Protein AF-A0A8T1K230-F1 (afdb_monomer)

Structure (mmCIF, N/CA/C/O backbone):
data_AF-A0A8T1K230-F1
#
_entry.id   AF-A0A8T1K230-F1
#
loop_
_atom_site.group_PDB
_atom_site.id
_atom_site.type_symbol
_atom_site.label_atom_id
_atom_site.label_alt_id
_atom_site.label_comp_id
_atom_site.label_asym_id
_atom_site.label_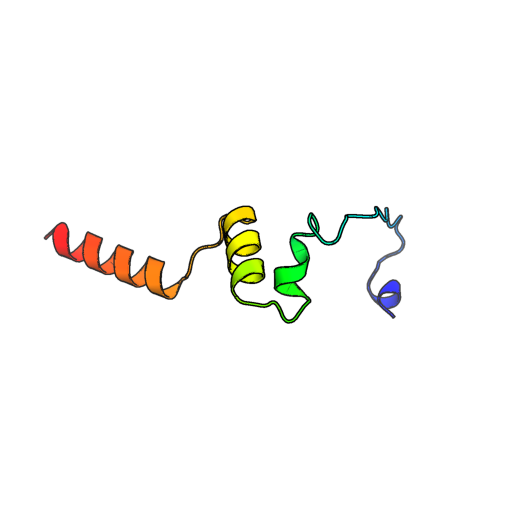entity_id
_atom_site.label_seq_id
_atom_site.pdbx_PDB_ins_code
_atom_site.Cartn_x
_atom_site.Cartn_y
_atom_site.Cartn_z
_atom_site.occupancy
_atom_site.B_iso_or_equiv
_atom_site.auth_seq_id
_atom_site.auth_comp_id
_atom_site.auth_asym_id
_atom_site.auth_atom_id
_atom_site.pdbx_PDB_model_num
ATOM 1 N N . MET A 1 1 ? 23.058 -7.516 -7.110 1.00 57.75 1 MET A N 1
ATOM 2 C CA . MET A 1 1 ? 21.998 -6.669 -7.742 1.00 57.75 1 MET A CA 1
ATOM 3 C C . MET A 1 1 ? 20.718 -7.506 -7.844 1.00 57.75 1 MET A C 1
ATOM 5 O O . MET A 1 1 ? 20.860 -8.716 -7.828 1.00 57.75 1 MET A O 1
ATOM 9 N N . ILE A 1 2 ? 19.493 -6.949 -7.931 1.00 65.12 2 ILE A N 1
ATOM 10 C CA . ILE A 1 2 ? 18.244 -7.767 -8.038 1.00 65.12 2 ILE A CA 1
ATOM 11 C C . ILE A 1 2 ? 18.360 -8.860 -9.119 1.00 65.12 2 ILE A C 1
ATOM 13 O O . ILE A 1 2 ? 17.846 -9.955 -8.937 1.00 65.12 2 ILE A O 1
ATOM 17 N N . ALA A 1 3 ? 19.117 -8.580 -10.183 1.00 63.38 3 ALA A N 1
ATOM 18 C CA . ALA A 1 3 ? 19.446 -9.507 -11.262 1.00 63.38 3 ALA A CA 1
ATOM 19 C C . ALA A 1 3 ? 20.054 -10.859 -10.824 1.00 63.38 3 ALA A C 1
ATOM 21 O O . ALA A 1 3 ? 19.936 -11.819 -11.565 1.00 63.38 3 ALA A O 1
ATOM 22 N N . GLU A 1 4 ? 20.679 -10.963 -9.646 1.00 70.00 4 GLU A N 1
ATOM 23 C CA . GLU A 1 4 ? 21.247 -12.224 -9.126 1.00 70.00 4 GLU A CA 1
ATOM 24 C C . GLU A 1 4 ? 20.189 -13.167 -8.522 1.00 70.00 4 GLU A C 1
ATOM 26 O O . GLU A 1 4 ? 20.492 -14.323 -8.245 1.00 70.00 4 GLU A O 1
ATOM 31 N N . PHE A 1 5 ? 18.962 -12.680 -8.301 1.00 66.06 5 PHE A N 1
ATOM 32 C CA . PHE A 1 5 ? 17.845 -13.432 -7.708 1.00 66.06 5 PHE A CA 1
ATOM 33 C C . PHE A 1 5 ? 16.716 -13.719 -8.707 1.00 66.06 5 PHE A C 1
ATOM 35 O O . PHE A 1 5 ? 15.637 -14.158 -8.310 1.00 66.06 5 PHE A O 1
ATOM 42 N N . VAL A 1 6 ? 16.932 -13.421 -9.987 1.00 67.94 6 VAL A N 1
ATOM 43 C CA . VAL A 1 6 ? 15.979 -13.699 -11.060 1.00 67.94 6 VAL A CA 1
ATOM 44 C C . VAL A 1 6 ? 16.554 -14.857 -11.868 1.00 67.94 6 VAL A C 1
ATOM 46 O O . VAL A 1 6 ? 17.601 -14.697 -12.489 1.00 67.94 6 VAL A O 1
ATOM 49 N N . ASP A 1 7 ? 15.898 -16.021 -11.826 1.00 69.44 7 ASP A N 1
ATOM 50 C CA . ASP A 1 7 ? 16.204 -17.129 -12.741 1.00 69.44 7 ASP A CA 1
ATOM 51 C C . ASP A 1 7 ? 16.075 -16.647 -14.195 1.00 69.44 7 ASP A C 1
ATOM 53 O O . ASP A 1 7 ? 15.269 -15.755 -14.473 1.00 69.44 7 ASP A O 1
ATOM 57 N N . ASP A 1 8 ? 16.841 -17.236 -15.121 1.00 63.94 8 ASP A N 1
ATOM 58 C CA . ASP A 1 8 ? 16.793 -16.906 -16.553 1.00 63.94 8 ASP A CA 1
ATOM 59 C C . ASP A 1 8 ? 15.333 -16.837 -17.048 1.00 63.94 8 ASP A C 1
ATOM 61 O O . ASP A 1 8 ? 14.629 -17.842 -17.168 1.00 63.94 8 ASP A O 1
ATOM 65 N N . GLY A 1 9 ? 14.855 -15.616 -17.298 1.00 67.69 9 GLY A N 1
ATOM 66 C CA . GLY A 1 9 ? 13.447 -15.325 -17.537 1.00 67.69 9 GLY A CA 1
ATOM 67 C C . GLY A 1 9 ? 13.226 -13.885 -17.999 1.00 67.69 9 GLY A C 1
ATOM 68 O O . GLY A 1 9 ? 14.052 -12.997 -17.789 1.00 67.69 9 GLY A O 1
ATOM 69 N N . VAL A 1 10 ? 12.100 -13.639 -18.673 1.00 73.31 10 VAL A N 1
ATOM 70 C CA . VAL A 1 10 ? 11.745 -12.303 -19.171 1.00 73.31 10 VAL A CA 1
ATOM 71 C C . VAL A 1 10 ? 11.131 -11.487 -18.035 1.00 73.31 10 VAL A C 1
ATOM 73 O O . VAL A 1 10 ? 10.031 -11.788 -17.574 1.00 73.31 10 VAL A O 1
ATOM 76 N N . VAL A 1 11 ? 11.820 -10.429 -17.606 1.00 73.50 11 VAL A N 1
ATOM 77 C CA . VAL A 1 11 ? 11.269 -9.445 -16.663 1.00 73.50 11 VAL A CA 1
ATOM 78 C C . VAL A 1 11 ? 10.492 -8.388 -17.447 1.00 73.50 11 VAL A C 1
ATOM 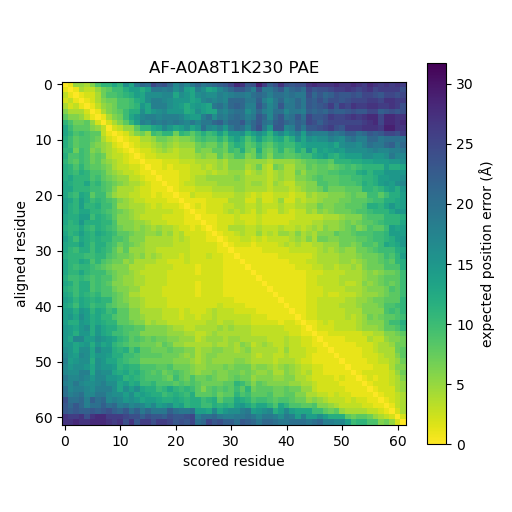80 O O . VAL A 1 11 ? 11.083 -7.557 -18.135 1.00 73.50 11 VAL A O 1
ATOM 83 N N . ASP A 1 12 ? 9.164 -8.404 -17.336 1.00 76.75 12 ASP A N 1
ATOM 84 C CA . ASP A 1 12 ? 8.301 -7.341 -17.863 1.00 76.75 12 ASP A CA 1
ATOM 85 C C . ASP A 1 12 ? 8.228 -6.187 -16.850 1.00 76.75 12 ASP A C 1
ATOM 87 O O . ASP A 1 12 ? 7.633 -6.311 -15.776 1.00 76.75 12 ASP A O 1
ATOM 91 N N . VAL A 1 13 ? 8.871 -5.063 -17.175 1.00 81.88 13 VAL A N 1
ATOM 92 C CA . VAL A 1 13 ? 8.906 -3.866 -16.325 1.00 81.88 13 VAL A CA 1
ATOM 93 C C . VAL A 1 13 ? 7.910 -2.842 -16.851 1.00 81.88 13 VAL A C 1
ATOM 95 O O . VAL A 1 13 ? 8.060 -2.318 -17.954 1.00 81.88 13 VAL A O 1
ATOM 98 N N . LYS A 1 14 ? 6.926 -2.488 -16.022 1.00 85.62 14 LYS A N 1
ATOM 99 C CA . LYS A 1 14 ? 5.946 -1.438 -16.325 1.00 85.62 14 LYS A CA 1
ATOM 100 C C . LYS A 1 14 ? 6.107 -0.277 -15.365 1.00 85.62 14 LYS A C 1
ATOM 102 O O . LYS A 1 14 ? 6.229 -0.466 -14.157 1.00 85.62 14 LYS A O 1
ATOM 107 N N . TYR A 1 15 ? 6.075 0.934 -15.910 1.00 89.81 15 TYR A N 1
ATOM 108 C CA . TYR A 1 15 ? 5.981 2.129 -15.088 1.00 89.81 15 TYR A CA 1
ATOM 109 C C . TYR A 1 15 ? 4.610 2.174 -14.408 1.00 89.81 15 TYR A C 1
ATOM 111 O O . TYR A 1 15 ? 3.578 2.079 -15.070 1.00 89.81 15 TYR A O 1
ATOM 119 N N . VAL A 1 16 ? 4.617 2.356 -13.090 1.00 88.88 16 VAL A N 1
ATOM 120 C CA . VAL A 1 16 ? 3.427 2.649 -12.290 1.00 88.88 16 VAL A CA 1
ATOM 121 C C . VAL A 1 16 ? 3.673 3.984 -11.604 1.00 88.88 16 VAL A C 1
ATOM 123 O O . VAL A 1 16 ? 4.727 4.190 -10.997 1.00 88.88 16 VAL A O 1
ATOM 126 N N . SER A 1 17 ? 2.718 4.908 -11.713 1.00 89.62 17 SER A N 1
ATOM 127 C CA . SER A 1 17 ? 2.843 6.222 -11.083 1.00 89.62 17 SER A CA 1
ATOM 128 C C . SER A 1 17 ? 2.959 6.084 -9.562 1.00 89.62 17 SER A C 1
ATOM 130 O O . SER A 1 17 ? 2.371 5.183 -8.964 1.00 89.62 17 SER A O 1
ATOM 132 N N . THR A 1 18 ? 3.670 6.999 -8.894 1.00 80.25 18 THR A N 1
ATOM 133 C CA . THR A 1 18 ? 3.800 6.974 -7.423 1.00 80.25 18 THR A CA 1
ATOM 134 C C . THR A 1 18 ? 2.441 6.928 -6.736 1.00 80.25 18 THR A C 1
ATOM 136 O O . THR A 1 18 ? 2.291 6.262 -5.719 1.00 80.25 18 THR A O 1
ATOM 139 N N . THR A 1 19 ? 1.439 7.612 -7.296 1.00 83.12 19 THR A N 1
ATOM 140 C CA . THR A 1 19 ? 0.068 7.648 -6.779 1.00 83.12 19 THR A CA 1
ATOM 141 C C . THR A 1 19 ? -0.640 6.301 -6.853 1.00 83.12 19 THR A C 1
ATOM 143 O O . THR A 1 19 ? -1.466 6.023 -5.981 1.00 83.12 19 THR A O 1
ATOM 146 N N . GLU A 1 20 ? -0.261 5.452 -7.803 1.00 85.94 20 GLU A N 1
ATOM 147 C CA . GLU A 1 20 ? -0.870 4.148 -8.074 1.00 85.94 20 GLU A CA 1
ATOM 148 C C . GLU A 1 20 ? -0.002 2.969 -7.621 1.00 85.94 20 GLU A C 1
ATOM 150 O O . GLU A 1 20 ? -0.494 1.846 -7.564 1.00 85.94 20 GLU A O 1
ATOM 155 N N . ASN 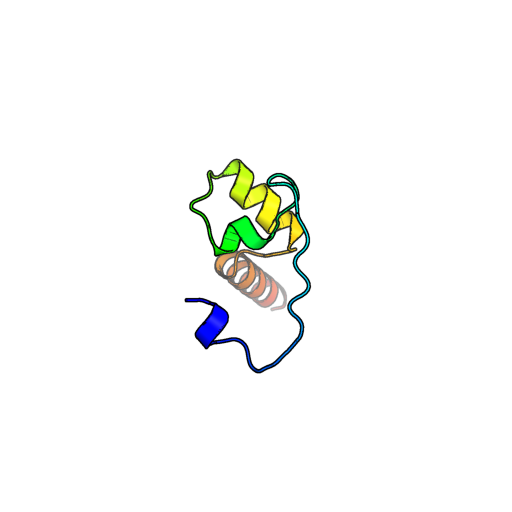A 1 21 ? 1.265 3.198 -7.261 1.00 90.06 21 ASN A N 1
ATOM 156 C CA . ASN A 1 21 ? 2.151 2.134 -6.810 1.00 90.06 21 ASN A CA 1
ATOM 157 C C . ASN A 1 21 ? 1.785 1.685 -5.394 1.00 90.06 21 ASN A C 1
ATOM 159 O O . ASN A 1 21 ? 2.185 2.285 -4.395 1.00 90.06 21 ASN A O 1
ATOM 163 N N . VAL A 1 22 ? 1.015 0.606 -5.314 1.00 90.81 22 VAL A N 1
ATOM 164 C CA . VAL A 1 22 ? 0.516 0.087 -4.042 1.00 90.81 22 VAL A CA 1
ATOM 165 C C . VAL A 1 22 ? 1.619 -0.589 -3.216 1.00 90.81 22 VAL A C 1
ATOM 167 O O . VAL A 1 22 ? 1.567 -0.556 -1.988 1.00 90.81 22 VAL A O 1
ATOM 170 N N . ALA A 1 23 ? 2.669 -1.105 -3.864 1.00 88.12 23 ALA A N 1
ATOM 171 C CA . ALA A 1 23 ? 3.810 -1.741 -3.197 1.00 88.12 23 ALA A CA 1
ATOM 172 C C . ALA A 1 23 ? 4.681 -0.756 -2.395 1.00 88.12 23 ALA A C 1
ATOM 174 O O . ALA A 1 23 ? 5.519 -1.179 -1.594 1.00 88.12 23 ALA A O 1
ATOM 175 N N . ASP A 1 24 ? 4.467 0.554 -2.558 1.00 91.19 24 ASP A N 1
ATOM 176 C CA . ASP A 1 24 ? 5.150 1.589 -1.778 1.00 91.19 24 ASP A CA 1
ATOM 177 C C . ASP A 1 24 ? 4.990 1.368 -0.263 1.00 91.19 24 ASP A C 1
ATOM 179 O O . ASP A 1 24 ? 5.918 1.651 0.490 1.00 91.19 24 ASP A O 1
ATOM 183 N N . ILE A 1 25 ? 3.858 0.810 0.190 1.00 91.94 25 ILE A N 1
ATOM 184 C CA . ILE A 1 25 ? 3.621 0.516 1.615 1.00 91.94 25 ILE A CA 1
ATOM 185 C C . ILE A 1 25 ? 4.593 -0.514 2.198 1.00 91.94 25 ILE A C 1
ATOM 187 O O . ILE A 1 25 ? 4.846 -0.493 3.398 1.00 91.94 25 ILE A O 1
ATOM 191 N N . LEU A 1 26 ? 5.158 -1.385 1.360 1.00 89.44 26 LEU A N 1
ATOM 192 C CA . LEU A 1 26 ? 6.074 -2.450 1.775 1.00 89.44 26 LEU A CA 1
ATOM 193 C C . LEU A 1 26 ? 7.551 -2.064 1.618 1.00 89.44 26 LEU A C 1
ATOM 195 O O . LEU A 1 26 ? 8.424 -2.791 2.079 1.00 89.44 26 LEU A O 1
ATOM 199 N N . THR A 1 27 ? 7.844 -0.955 0.934 1.00 88.19 27 THR A N 1
ATOM 200 C CA . THR A 1 27 ? 9.205 -0.628 0.472 1.00 88.19 27 THR A CA 1
ATOM 201 C C . THR A 1 27 ? 9.676 0.771 0.855 1.00 88.19 27 THR A C 1
ATOM 203 O O . THR A 1 27 ? 10.871 1.051 0.773 1.00 88.19 27 THR A O 1
ATOM 206 N N . LYS A 1 28 ? 8.771 1.662 1.283 1.00 89.19 28 LYS A N 1
ATOM 207 C CA . LYS A 1 28 ? 9.083 3.056 1.618 1.00 89.19 28 LYS A CA 1
ATOM 208 C C . LYS A 1 28 ? 8.614 3.425 3.018 1.00 89.19 28 LYS A C 1
ATOM 210 O O . LYS A 1 28 ? 7.601 2.937 3.511 1.00 89.19 28 LYS A O 1
ATOM 215 N N . THR A 1 29 ? 9.298 4.397 3.610 1.00 90.62 29 THR A N 1
ATOM 216 C CA . THR A 1 29 ? 8.809 5.096 4.800 1.00 90.62 29 THR A CA 1
ATOM 217 C C . THR A 1 29 ? 7.687 6.045 4.387 1.00 90.62 29 THR A C 1
ATOM 219 O O . THR A 1 29 ? 7.931 7.060 3.733 1.00 90.62 29 THR A O 1
ATOM 222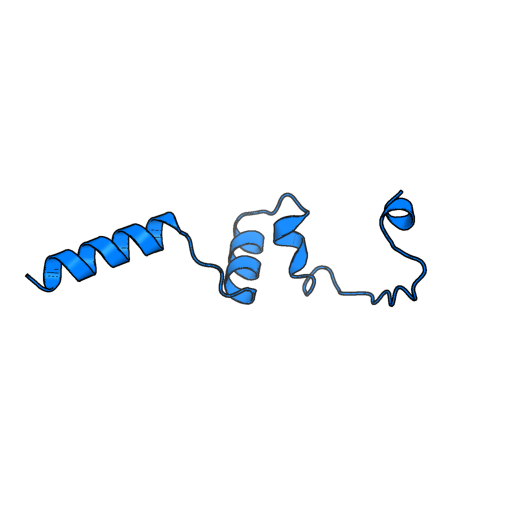 N N . LEU A 1 30 ? 6.446 5.704 4.730 1.00 90.81 30 LEU A N 1
ATOM 223 C CA . LEU A 1 30 ? 5.266 6.480 4.355 1.00 90.81 30 LEU A CA 1
ATOM 224 C C . LEU A 1 30 ? 4.770 7.360 5.499 1.00 90.81 30 LEU A C 1
ATOM 226 O O . LEU A 1 30 ? 4.761 6.958 6.659 1.00 90.81 30 LEU A O 1
ATOM 230 N N . GLY A 1 31 ? 4.274 8.547 5.147 1.00 94.25 31 GLY A N 1
ATOM 231 C CA . GLY A 1 31 ? 3.488 9.356 6.073 1.00 94.25 31 GLY A CA 1
ATOM 232 C C . GLY A 1 31 ? 2.126 8.705 6.377 1.00 94.25 31 GLY A C 1
ATOM 233 O O . GLY A 1 31 ? 1.612 7.951 5.541 1.00 94.25 31 GLY A O 1
ATOM 234 N N . PRO A 1 32 ? 1.486 9.037 7.515 1.00 94.38 32 PRO A N 1
ATOM 235 C CA . PRO A 1 32 ? 0.267 8.365 7.982 1.00 94.38 32 PRO A CA 1
ATOM 236 C C . PRO A 1 32 ? -0.875 8.349 6.958 1.00 94.38 32 PRO A C 1
ATOM 238 O O . PRO A 1 32 ? -1.536 7.333 6.767 1.00 94.38 32 PRO A O 1
ATOM 241 N N . GLN A 1 33 ? -1.077 9.458 6.239 1.00 94.06 33 GLN A N 1
ATOM 242 C CA . GLN A 1 33 ? -2.148 9.577 5.241 1.00 94.06 33 GLN A CA 1
ATOM 243 C C . GLN A 1 33 ? -1.935 8.627 4.054 1.00 94.06 33 GLN A C 1
ATOM 245 O O . GLN A 1 33 ? -2.877 7.988 3.585 1.00 94.06 33 GLN A O 1
ATOM 250 N N . ARG A 1 34 ? -0.689 8.516 3.571 1.00 91.44 34 ARG A N 1
ATOM 251 C CA . ARG A 1 34 ? -0.343 7.645 2.440 1.00 91.44 34 ARG A CA 1
ATOM 252 C C . ARG A 1 34 ? -0.389 6.176 2.850 1.00 91.44 34 ARG A C 1
ATOM 254 O O . ARG A 1 34 ? -0.885 5.364 2.075 1.00 91.44 34 ARG A O 1
ATOM 261 N N . PHE A 1 35 ? 0.073 5.863 4.060 1.00 93.06 35 PHE A N 1
ATOM 262 C CA . PHE A 1 35 ? -0.031 4.525 4.636 1.00 93.06 35 PHE A CA 1
ATOM 263 C C . PHE A 1 35 ? -1.493 4.065 4.705 1.00 93.06 35 PHE A C 1
ATOM 265 O O . PHE A 1 35 ? -1.828 3.030 4.139 1.00 93.06 35 PHE A O 1
ATOM 272 N N . GLU A 1 36 ? -2.388 4.867 5.292 1.00 93.12 36 GLU A N 1
ATOM 273 C CA . GLU A 1 36 ? -3.811 4.517 5.402 1.00 93.12 36 GLU A CA 1
ATOM 274 C C . GLU A 1 36 ? -4.501 4.372 4.042 1.00 93.12 36 GLU A C 1
ATOM 276 O O . GLU A 1 36 ? -5.293 3.450 3.837 1.00 93.12 36 GLU A O 1
ATOM 281 N N . TYR A 1 37 ? -4.181 5.246 3.085 1.00 93.19 37 TYR A N 1
ATOM 282 C CA . TYR A 1 37 ? -4.694 5.134 1.721 1.00 93.19 37 TYR A CA 1
ATOM 283 C C . TYR A 1 37 ? -4.317 3.792 1.073 1.00 93.19 37 TYR A C 1
ATOM 285 O O . TYR A 1 37 ? -5.183 3.101 0.531 1.00 93.19 37 TYR A O 1
ATOM 293 N N . LEU A 1 38 ? -3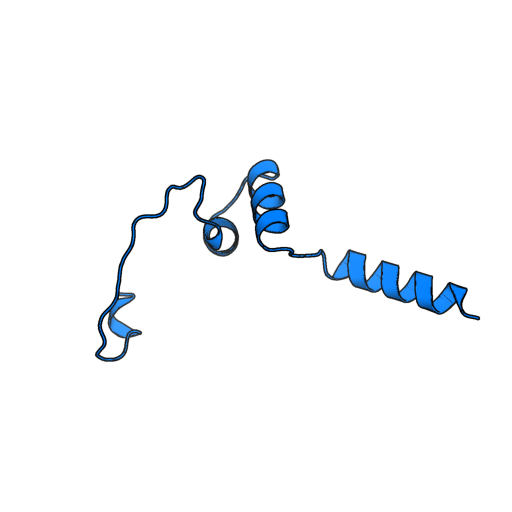.040 3.404 1.148 1.00 93.81 38 LEU A N 1
ATOM 294 C CA . LEU A 1 38 ? -2.550 2.160 0.551 1.00 93.81 38 LEU A CA 1
ATOM 295 C C . LEU A 1 38 ? -3.034 0.919 1.310 1.00 93.81 38 LEU A C 1
ATOM 297 O O . LEU A 1 38 ? -3.432 -0.057 0.676 1.00 93.81 38 LEU A O 1
ATOM 301 N N . ARG A 1 39 ? -3.101 0.982 2.645 1.00 92.75 39 ARG A N 1
ATOM 302 C CA . ARG A 1 39 ? -3.664 -0.078 3.491 1.00 92.75 39 ARG A CA 1
ATOM 303 C C . ARG A 1 39 ? -5.094 -0.417 3.065 1.00 92.75 39 ARG A C 1
ATOM 305 O O . ARG A 1 39 ? -5.420 -1.586 2.876 1.00 92.75 39 ARG A O 1
ATOM 312 N N . ARG A 1 40 ? -5.929 0.605 2.838 1.00 92.12 40 ARG A N 1
ATOM 313 C CA . ARG A 1 40 ? -7.307 0.435 2.343 1.00 92.12 40 ARG A CA 1
ATOM 314 C C . ARG A 1 40 ? -7.354 -0.147 0.933 1.00 92.12 40 ARG A C 1
ATOM 316 O O . ARG A 1 40 ? -8.183 -1.007 0.667 1.00 92.12 40 ARG A O 1
ATOM 323 N N . LYS A 1 41 ? -6.467 0.288 0.032 1.00 92.88 41 LYS A N 1
ATOM 324 C CA . LYS A 1 41 ? -6.389 -0.249 -1.340 1.00 92.88 41 LYS A CA 1
ATOM 325 C C . LYS A 1 41 ? -6.042 -1.738 -1.381 1.00 92.88 41 LYS A C 1
ATOM 327 O O . LYS A 1 41 ? -6.519 -2.429 -2.274 1.00 92.88 41 LYS A O 1
ATOM 332 N N . LEU A 1 42 ? -5.256 -2.219 -0.420 1.00 92.06 42 LEU A N 1
ATOM 333 C CA . LEU A 1 42 ? -4.899 -3.633 -0.284 1.00 92.06 42 LEU A CA 1
ATOM 334 C C . LEU A 1 42 ? -5.877 -4.442 0.573 1.00 92.06 42 LEU A C 1
ATOM 336 O O . LEU A 1 42 ? -5.640 -5.625 0.784 1.00 92.06 42 LEU A O 1
ATOM 340 N N . SER A 1 43 ? -6.954 -3.830 1.079 1.00 91.69 43 SER A N 1
ATOM 341 C CA . SER A 1 43 ? -7.864 -4.467 2.044 1.00 91.69 43 SER A CA 1
ATOM 342 C C . SER A 1 43 ? -7.126 -5.064 3.251 1.00 91.69 43 SER A C 1
ATOM 344 O O . SER A 1 43 ? -7.482 -6.121 3.758 1.00 91.69 43 SER A O 1
ATOM 346 N N . MET A 1 44 ? -6.058 -4.397 3.698 1.00 91.69 44 MET A N 1
ATOM 347 C CA . MET A 1 44 ? -5.270 -4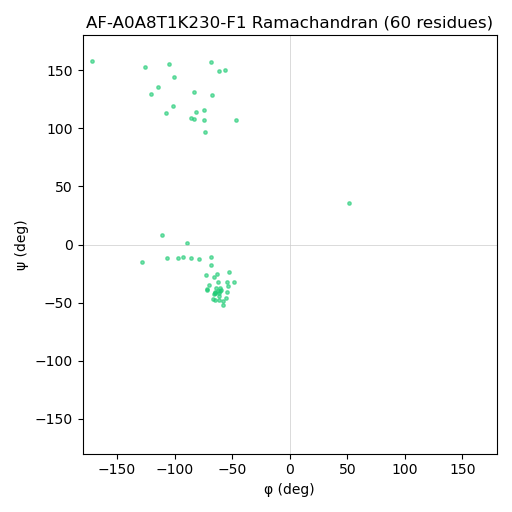.842 4.843 1.00 91.69 44 MET A CA 1
ATOM 348 C C . MET A 1 44 ? -5.914 -4.378 6.145 1.00 91.69 44 MET A C 1
ATOM 350 O O . MET A 1 44 ? -6.197 -3.190 6.328 1.00 91.69 44 MET A O 1
ATOM 354 N N . GLU A 1 45 ? -6.064 -5.296 7.090 1.00 90.25 45 GLU A N 1
ATOM 355 C CA . GLU A 1 45 ? -6.571 -5.003 8.426 1.00 90.25 45 GLU A CA 1
ATOM 356 C C . GLU A 1 45 ? -5.463 -5.005 9.475 1.00 90.25 45 GLU A C 1
ATOM 358 O O . GLU A 1 45 ? -4.406 -5.619 9.319 1.00 90.25 45 GLU A O 1
ATOM 363 N N . ASN A 1 46 ? -5.708 -4.278 10.564 1.00 90.00 46 ASN A N 1
ATOM 364 C CA . ASN A 1 46 ? -4.855 -4.358 11.734 1.00 90.00 46 ASN A CA 1
ATOM 365 C C . ASN A 1 46 ? -5.155 -5.677 12.455 1.00 90.00 46 ASN A C 1
ATOM 367 O O . ASN A 1 46 ? -6.255 -5.860 12.969 1.00 90.00 46 ASN A O 1
ATOM 371 N N . VAL A 1 47 ? -4.166 -6.570 12.508 1.00 91.50 47 VAL A N 1
ATOM 372 C CA . VAL A 1 47 ? -4.318 -7.899 13.116 1.00 91.50 47 VAL A CA 1
ATOM 373 C C . VAL A 1 47 ? -4.711 -7.806 14.588 1.00 91.50 47 VAL A C 1
ATOM 375 O O . VAL A 1 47 ? -5.552 -8.570 15.040 1.00 91.50 47 VAL A O 1
ATOM 378 N N . HIS A 1 48 ? -4.148 -6.858 15.338 1.00 92.12 48 HIS A N 1
ATOM 379 C CA . HIS A 1 48 ? -4.487 -6.697 16.748 1.00 92.12 48 HIS A CA 1
ATOM 380 C C . HIS A 1 48 ? -5.954 -6.289 16.922 1.00 92.12 48 HIS A C 1
ATOM 382 O O . HIS A 1 48 ? -6.674 -6.928 17.681 1.00 92.12 48 HIS A O 1
ATOM 388 N N . SER A 1 49 ? -6.420 -5.289 16.168 1.00 90.81 49 SER A N 1
ATOM 389 C CA . SER A 1 49 ? -7.829 -4.877 16.183 1.00 90.81 49 SER A CA 1
AT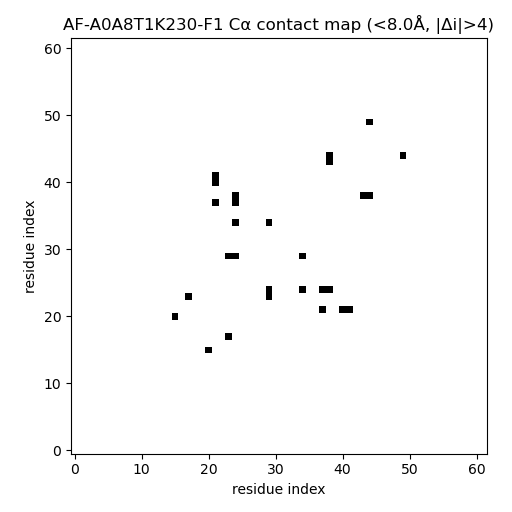OM 390 C C . SER A 1 49 ? -8.763 -6.002 15.739 1.00 90.81 49 SER A C 1
ATOM 392 O O . SER A 1 49 ? -9.799 -6.209 16.359 1.00 90.81 49 SER A O 1
ATOM 394 N N . ALA A 1 50 ? -8.389 -6.753 14.701 1.00 90.81 50 ALA A N 1
ATOM 395 C CA . ALA A 1 50 ? -9.172 -7.887 14.225 1.00 90.81 50 ALA A CA 1
ATOM 396 C C . ALA A 1 50 ? -9.304 -8.975 15.303 1.00 90.81 50 ALA A C 1
ATOM 398 O O . ALA A 1 50 ? -10.404 -9.458 15.552 1.00 90.81 50 ALA A O 1
ATOM 399 N N . LEU A 1 51 ? -8.209 -9.314 15.992 1.00 92.94 51 LEU A N 1
ATOM 400 C CA . LEU A 1 51 ? -8.214 -10.313 17.063 1.00 92.94 51 LEU A CA 1
ATOM 401 C C . LEU A 1 51 ? -9.053 -9.879 18.269 1.00 92.94 51 LEU A C 1
ATOM 403 O O . LEU A 1 51 ? -9.799 -10.698 18.796 1.00 92.94 51 LEU A O 1
ATOM 407 N N . VAL A 1 52 ? -8.965 -8.609 18.677 1.00 94.12 52 VAL A N 1
ATOM 408 C CA . VAL A 1 52 ? -9.796 -8.067 19.765 1.00 94.12 52 VAL A CA 1
ATOM 409 C C . VAL A 1 52 ? -11.278 -8.153 19.398 1.00 94.12 52 VAL A C 1
ATOM 411 O O . VAL A 1 52 ? -12.061 -8.698 20.167 1.00 94.12 52 VAL A O 1
ATOM 414 N N . ASN A 1 53 ? -11.654 -7.726 18.189 1.00 91.12 53 ASN A N 1
ATOM 415 C CA . ASN A 1 53 ? -13.042 -7.817 17.730 1.00 91.12 53 ASN A CA 1
ATOM 416 C C . ASN A 1 53 ? -13.543 -9.271 17.700 1.00 91.12 53 ASN A C 1
ATOM 418 O O . ASN A 1 53 ? -14.676 -9.542 18.079 1.00 91.12 53 ASN A O 1
ATOM 422 N N . MET A 1 54 ? -12.705 -10.223 17.272 1.00 91.62 54 MET A N 1
ATOM 423 C CA . MET A 1 54 ? -13.065 -11.646 17.282 1.00 91.62 54 MET A CA 1
ATOM 424 C C . MET A 1 54 ? -13.296 -12.180 18.701 1.00 91.62 54 MET A C 1
ATOM 426 O O . MET A 1 54 ? -14.191 -12.999 18.893 1.00 91.62 54 MET A O 1
ATOM 430 N N . GLN A 1 55 ? -12.506 -11.737 19.682 1.00 90.69 55 GLN A N 1
ATOM 431 C CA . GLN A 1 55 ? -12.693 -12.111 21.087 1.00 90.69 55 GLN A CA 1
ATOM 432 C C . GLN A 1 55 ? -13.998 -11.542 21.647 1.00 90.69 55 GLN A C 1
ATOM 434 O O . GLN A 1 55 ? -14.778 -12.289 22.227 1.00 90.69 55 GLN A O 1
ATOM 439 N N . GLU A 1 56 ? -14.280 -10.261 21.402 1.00 91.00 56 GLU A N 1
ATOM 440 C CA . GLU A 1 56 ? -15.525 -9.624 21.847 1.00 91.00 56 GLU A CA 1
ATOM 441 C C . GLU A 1 56 ? -16.772 -10.285 21.246 1.00 91.00 56 GLU A C 1
ATOM 443 O O . GLU A 1 56 ? -17.792 -10.402 21.916 1.00 91.00 56 GLU A O 1
ATOM 448 N N . GLU A 1 57 ? -16.722 -10.714 19.982 1.00 90.75 57 GLU A N 1
ATOM 449 C CA . GLU A 1 57 ? -17.838 -11.432 19.358 1.00 90.75 57 GLU A CA 1
ATOM 450 C C . GLU A 1 57 ? -18.015 -12.844 19.930 1.00 90.75 57 GLU A C 1
ATOM 452 O O . GLU A 1 57 ? -19.149 -13.288 20.082 1.00 90.75 57 GLU A O 1
ATOM 457 N N . LEU A 1 58 ? -16.932 -13.538 20.299 1.00 86.19 58 LEU A N 1
ATOM 458 C CA . LEU A 1 58 ? -17.020 -14.835 20.981 1.00 86.19 58 LEU A CA 1
ATOM 459 C C . LEU A 1 58 ? -17.660 -14.699 22.369 1.00 86.19 58 LEU A C 1
ATOM 461 O O . LEU A 1 58 ? -18.517 -15.503 22.716 1.00 86.19 58 LEU A O 1
ATOM 465 N N . GLU A 1 59 ? -17.307 -13.657 23.124 1.00 86.75 59 GLU A N 1
ATOM 466 C CA . GLU A 1 59 ? -17.864 -13.386 24.459 1.00 86.75 59 GLU A CA 1
ATOM 467 C C . GLU A 1 59 ? -19.349 -12.978 24.443 1.00 86.75 59 GLU A C 1
ATOM 469 O O . GLU A 1 59 ? -20.010 -13.044 25.474 1.00 86.75 59 GLU A O 1
ATOM 474 N N . LYS A 1 60 ? -19.895 -12.557 23.292 1.00 82.12 60 LYS A N 1
ATOM 475 C CA . LYS A 1 60 ? -21.324 -12.211 23.129 1.00 82.12 60 LYS A CA 1
ATOM 476 C C . LYS A 1 60 ? -22.218 -13.411 22.804 1.00 82.12 60 LYS A C 1
ATOM 478 O O . LYS A 1 60 ? -23.438 -13.251 22.759 1.00 82.12 60 LYS A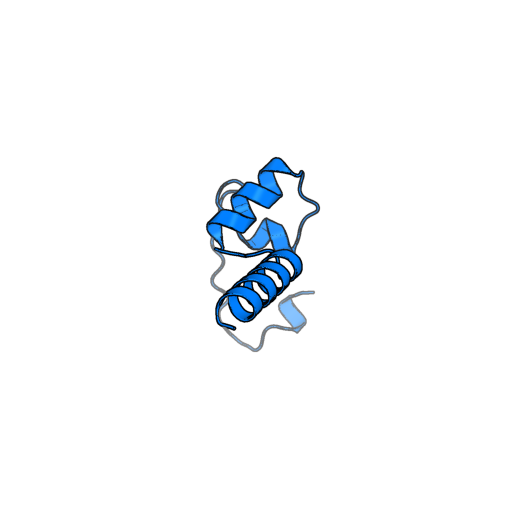 O 1
ATOM 483 N N . VAL A 1 61 ? -21.627 -14.560 22.474 1.00 73.44 61 VAL A N 1
ATOM 484 C CA . VAL A 1 61 ? -22.351 -15.775 22.057 1.00 73.44 61 VAL A CA 1
ATOM 485 C C . VAL A 1 61 ? -22.639 -16.709 23.246 1.00 73.44 61 VAL A C 1
ATOM 487 O O . VAL A 1 61 ? -23.471 -17.607 23.108 1.00 73.44 61 VAL A O 1
ATOM 490 N N . ASP A 1 62 ? -22.031 -16.448 24.407 1.00 55.78 62 ASP A N 1
ATOM 491 C CA . ASP A 1 62 ? -22.325 -17.075 25.707 1.00 55.78 62 ASP A CA 1
ATOM 492 C C . ASP A 1 62 ? -23.345 -16.260 26.533 1.00 55.78 62 ASP A C 1
ATOM 494 O O . ASP A 1 62 ? -24.147 -16.887 27.269 1.00 55.78 62 ASP A O 1
#

Foldseek 3Di:
DVVVVDDPDDDDDDDDDPLGPLCCLVPHDDDPVSNVVSCVVVVHDDPVVVVVVVVVVVVVVD

Organism: NCBI:txid29920

Nearest PDB structures (foldseek):
  2l7z-assembly1_A  TM=2.606E-01  e=5.239E+00  Homo sapiens

Radius of gyration: 18.52 Å; Cα contacts (8 Å, |Δi|>4): 14; chains: 1; bounding box: 44×27×45 Å

Mean predicted aligned error: 8.65 Å

Solvent-accessible surface area (backbone atoms only — not comparable to full-atom values): 4179 Å² total; per-residue (Å²): 110,78,72,80,78,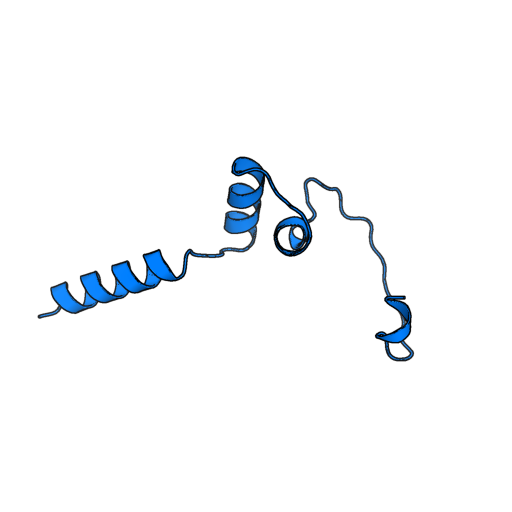53,73,98,68,88,84,85,84,75,94,63,56,80,94,69,42,62,66,45,72,82,75,49,95,66,56,73,71,60,41,53,53,41,34,58,75,67,71,59,74,58,63,68,63,53,51,53,53,55,50,57,54,55,66,71,75,113

Secondary structure (DSSP, 8-state):
-GGGGS-SS--------TTT-TTHHHHS---HHHHHHHHHHTT---HHHHHHHHHHHHHT--

pLDDT: mean 85.05, std 10.31, range [55.78, 94.38]

Sequence (62 aa):
MIAEFVDDGVVDVKYVSTTENVADILTKTLGPQRFEYLRRKLSMENVHSALVNMQEELEKVD